Protein AF-A0A1I5KD26-F1 (afdb_monomer)

Secondary structure (DSSP, 8-state):
-HHHHHHHHHHHHHHHHHHHHHHHHHHHHTTTTTS---HHHHHHHHHHHHHHHHHHHHHHHHHT---PPPPPPP-PPP-------------------------

Structure (mmCIF, N/CA/C/O backbone):
data_AF-A0A1I5KD26-F1
#
_entry.id   AF-A0A1I5KD26-F1
#
loop_
_atom_site.group_PDB
_atom_site.id
_atom_site.type_symbol
_atom_site.label_atom_id
_atom_site.label_alt_id
_atom_site.label_comp_id
_atom_site.label_asym_id
_atom_site.label_entity_id
_atom_site.label_seq_id
_atom_site.pdbx_PDB_ins_code
_atom_site.Cartn_x
_atom_site.Cartn_y
_atom_site.Cartn_z
_atom_site.occupancy
_atom_site.B_iso_or_equiv
_atom_site.auth_seq_id
_atom_site.auth_comp_id
_atom_site.auth_asym_id
_atom_site.auth_atom_id
_atom_site.pdbx_PDB_model_num
ATOM 1 N N . MET A 1 1 ? 17.225 1.580 -20.449 1.00 63.53 1 MET A N 1
ATOM 2 C CA . MET A 1 1 ? 17.432 0.853 -19.168 1.00 63.53 1 MET A CA 1
ATOM 3 C C . MET A 1 1 ? 17.036 1.706 -17.969 1.00 63.53 1 MET A C 1
ATOM 5 O O . MET A 1 1 ? 16.331 1.185 -17.117 1.00 63.53 1 MET A O 1
ATOM 9 N N . GLN A 1 2 ? 17.422 2.988 -17.922 1.00 72.81 2 GLN A N 1
ATOM 10 C CA . GLN A 1 2 ? 17.009 3.923 -16.866 1.00 72.81 2 GLN A CA 1
ATOM 11 C C . GLN A 1 2 ? 15.479 4.080 -16.771 1.00 72.81 2 GLN A C 1
ATOM 13 O O . GLN A 1 2 ? 14.929 3.911 -15.691 1.00 72.81 2 GLN A O 1
ATOM 18 N N . ASP A 1 3 ? 14.785 4.232 -17.904 1.00 71.25 3 ASP A N 1
ATOM 19 C CA . ASP A 1 3 ? 13.319 4.407 -17.927 1.00 71.25 3 ASP A CA 1
ATOM 20 C C . ASP A 1 3 ? 12.551 3.240 -17.276 1.00 71.25 3 ASP A C 1
ATOM 22 O O . ASP A 1 3 ? 11.524 3.430 -16.630 1.00 71.25 3 ASP A O 1
ATOM 26 N N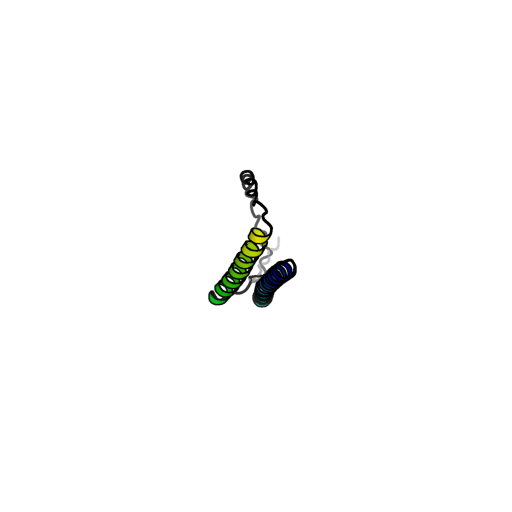 . ASN A 1 4 ? 13.073 2.012 -17.396 1.00 74.06 4 ASN A N 1
ATOM 27 C CA . ASN A 1 4 ? 12.474 0.825 -16.778 1.00 74.06 4 ASN A CA 1
ATOM 28 C C . ASN A 1 4 ? 12.678 0.807 -15.251 1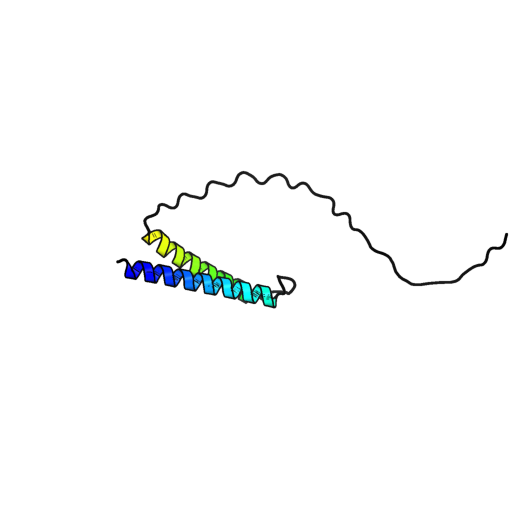.00 74.06 4 ASN A C 1
ATOM 30 O O . ASN A 1 4 ? 11.822 0.344 -14.501 1.00 74.06 4 ASN A O 1
ATOM 34 N N . ARG A 1 5 ? 13.812 1.339 -14.779 1.00 77.25 5 ARG A N 1
ATOM 35 C CA . ARG A 1 5 ? 14.107 1.483 -13.349 1.00 77.25 5 ARG A CA 1
ATOM 36 C C . ARG A 1 5 ? 13.240 2.568 -12.715 1.00 77.25 5 ARG A C 1
ATOM 38 O O . ARG A 1 5 ? 12.718 2.352 -11.624 1.00 77.25 5 ARG A O 1
ATOM 45 N N . ASP A 1 6 ? 13.036 3.679 -13.414 1.00 85.50 6 ASP A N 1
ATOM 46 C CA . ASP A 1 6 ? 12.183 4.774 -12.947 1.00 85.50 6 ASP A CA 1
ATOM 47 C C . ASP A 1 6 ? 10.710 4.333 -12.877 1.00 85.50 6 ASP A C 1
ATOM 49 O O . ASP A 1 6 ? 10.023 4.612 -11.892 1.00 85.50 6 ASP A O 1
ATOM 53 N N . ALA A 1 7 ? 10.246 3.538 -13.849 1.00 88.81 7 ALA A N 1
ATOM 54 C CA . ALA A 1 7 ? 8.915 2.930 -13.817 1.00 88.81 7 ALA A CA 1
ATOM 55 C C . ALA A 1 7 ? 8.734 1.951 -12.639 1.00 88.81 7 ALA A C 1
ATOM 57 O O . ALA A 1 7 ? 7.712 1.991 -11.951 1.00 88.81 7 ALA A O 1
ATOM 58 N N . ALA A 1 8 ? 9.726 1.094 -12.368 1.00 89.19 8 ALA A N 1
ATOM 59 C CA . ALA A 1 8 ? 9.687 0.166 -11.236 1.00 89.19 8 ALA A CA 1
ATOM 60 C C . ALA A 1 8 ? 9.681 0.900 -9.884 1.00 89.19 8 ALA A C 1
ATOM 62 O O . ALA A 1 8 ? 8.932 0.531 -8.978 1.00 89.19 8 ALA A O 1
ATOM 63 N N . PHE A 1 9 ? 10.473 1.969 -9.763 1.00 91.44 9 PHE A N 1
ATOM 64 C CA . PHE A 1 9 ? 10.490 2.824 -8.581 1.00 91.44 9 PHE A CA 1
ATOM 65 C C . PHE A 1 9 ? 9.137 3.511 -8.359 1.00 91.44 9 PHE A C 1
ATOM 67 O O . PHE A 1 9 ? 8.586 3.429 -7.263 1.00 91.44 9 PHE A O 1
ATOM 74 N N . ALA A 1 10 ? 8.552 4.111 -9.399 1.00 94.38 10 ALA A N 1
ATOM 75 C CA . ALA A 1 10 ? 7.233 4.736 -9.316 1.00 94.38 10 ALA A CA 1
ATOM 76 C C . ALA A 1 10 ? 6.134 3.730 -8.922 1.00 94.38 10 ALA A C 1
ATOM 78 O O . ALA A 1 10 ? 5.271 4.038 -8.101 1.00 94.38 10 ALA A O 1
ATOM 79 N N . ALA A 1 11 ? 6.189 2.503 -9.452 1.00 94.75 11 ALA A N 1
ATOM 80 C CA . ALA A 1 11 ? 5.249 1.440 -9.100 1.00 94.75 11 ALA A CA 1
ATOM 81 C C . ALA A 1 11 ? 5.376 0.985 -7.635 1.00 94.75 11 ALA A C 1
ATOM 83 O O . ALA A 1 11 ? 4.371 0.618 -7.015 1.00 94.75 11 ALA A O 1
ATOM 84 N N . TRP A 1 12 ? 6.594 0.995 -7.083 1.00 96.56 12 TRP A N 1
ATOM 85 C CA . TRP A 1 12 ? 6.827 0.753 -5.660 1.00 96.56 12 TRP A CA 1
ATOM 86 C C . TRP A 1 12 ? 6.268 1.891 -4.799 1.00 96.56 12 TRP A C 1
ATOM 88 O O . TRP A 1 12 ? 5.481 1.612 -3.897 1.00 96.56 12 TRP A O 1
ATOM 98 N N . VAL A 1 13 ? 6.590 3.151 -5.115 1.00 97.06 13 VAL A N 1
ATOM 99 C CA . VAL A 1 13 ? 6.075 4.322 -4.380 1.00 97.06 13 VAL A CA 1
ATOM 100 C C . VAL A 1 13 ? 4.545 4.321 -4.357 1.00 97.06 13 VAL A C 1
ATOM 102 O O . VAL A 1 13 ? 3.950 4.450 -3.294 1.00 97.06 13 VAL A O 1
ATOM 105 N N . GLY A 1 14 ? 3.897 4.055 -5.495 1.00 97.88 14 GLY A N 1
ATOM 106 C CA . GLY A 1 14 ? 2.437 3.964 -5.553 1.00 97.88 14 GLY A CA 1
ATOM 107 C C . GLY A 1 14 ? 1.845 2.830 -4.701 1.00 97.88 14 GLY A C 1
ATOM 108 O O . GLY A 1 14 ? 0.759 2.987 -4.144 1.00 97.88 14 GLY A O 1
ATOM 109 N N . ALA A 1 15 ? 2.542 1.694 -4.562 1.00 97.50 15 ALA A N 1
ATOM 110 C CA . ALA A 1 15 ? 2.112 0.624 -3.655 1.00 97.50 15 ALA A CA 1
ATOM 111 C C . ALA A 1 15 ? 2.259 1.021 -2.181 1.00 97.50 15 ALA A C 1
ATOM 113 O O . ALA A 1 15 ? 1.371 0.730 -1.378 1.00 97.50 15 ALA A O 1
ATOM 114 N N . GLU A 1 16 ? 3.359 1.690 -1.831 1.00 98.12 16 GLU A N 1
ATOM 115 C CA . GLU A 1 16 ? 3.608 2.170 -0.472 1.00 98.12 16 GLU A CA 1
ATOM 116 C C . GLU A 1 16 ? 2.580 3.233 -0.062 1.00 98.12 16 GLU A C 1
ATOM 118 O O . GLU A 1 16 ? 1.988 3.133 1.015 1.00 98.12 16 GLU A O 1
ATOM 123 N N . ASP A 1 17 ? 2.268 4.176 -0.954 1.00 98.44 17 ASP A N 1
ATOM 124 C CA . ASP A 1 17 ? 1.227 5.183 -0.736 1.00 98.44 17 ASP A CA 1
ATOM 125 C C . ASP A 1 17 ? -0.148 4.541 -0.523 1.00 98.44 17 ASP A C 1
ATOM 127 O O . ASP A 1 17 ? -0.877 4.917 0.399 1.00 98.44 17 ASP A O 1
ATOM 131 N N . ALA A 1 18 ? -0.502 3.528 -1.320 1.00 98.12 18 ALA A N 1
ATOM 132 C CA . ALA A 1 18 ? -1.764 2.808 -1.162 1.00 98.12 18 ALA A CA 1
ATOM 133 C C . ALA A 1 18 ? -1.850 2.082 0.193 1.00 98.12 18 ALA A C 1
ATOM 135 O O . ALA A 1 18 ? -2.875 2.157 0.881 1.00 98.12 18 ALA A O 1
ATOM 136 N N . ALA A 1 19 ? -0.772 1.409 0.610 1.00 98.06 19 ALA A N 1
ATOM 137 C CA . ALA A 1 19 ? -0.705 0.740 1.905 1.00 98.06 19 ALA A CA 1
ATOM 138 C C . ALA A 1 19 ? -0.803 1.742 3.068 1.00 98.06 19 ALA A C 1
ATOM 140 O O . ALA A 1 19 ? -1.539 1.513 4.036 1.00 98.06 19 ALA A O 1
ATOM 141 N N . GLN A 1 20 ? -0.101 2.872 2.967 1.00 98.19 20 GLN A N 1
ATOM 142 C CA . GLN A 1 20 ? -0.098 3.914 3.987 1.00 98.19 20 GLN A CA 1
ATOM 143 C C . GLN A 1 20 ? -1.448 4.627 4.089 1.00 98.19 20 GLN A C 1
ATOM 145 O O . GLN A 1 20 ? -1.941 4.856 5.196 1.00 98.19 20 GLN A O 1
ATOM 150 N N . ALA A 1 21 ? -2.093 4.914 2.958 1.00 98.31 21 ALA A N 1
ATOM 151 C CA . ALA A 1 21 ? -3.434 5.480 2.926 1.00 98.31 21 ALA A CA 1
ATOM 152 C C . ALA A 1 21 ? -4.450 4.548 3.603 1.00 98.31 21 ALA A C 1
ATOM 154 O O . ALA A 1 21 ? -5.242 5.004 4.429 1.00 98.31 21 ALA A O 1
ATOM 155 N N . ALA A 1 22 ? -4.393 3.239 3.331 1.00 97.88 22 ALA A N 1
ATOM 156 C CA . ALA A 1 22 ? -5.274 2.260 3.969 1.00 97.88 22 ALA A CA 1
ATOM 157 C C . ALA A 1 22 ? -5.090 2.217 5.499 1.00 97.88 22 ALA A C 1
ATOM 159 O O . ALA A 1 22 ? -6.072 2.198 6.245 1.00 97.88 22 ALA A O 1
ATOM 160 N N . ILE A 1 23 ? -3.845 2.280 5.983 1.00 97.44 23 ILE A N 1
ATOM 161 C CA . ILE A 1 23 ? -3.544 2.371 7.421 1.00 97.44 23 ILE A CA 1
ATOM 162 C C . ILE A 1 23 ? -4.067 3.673 8.014 1.00 97.44 23 ILE A C 1
ATOM 164 O O . ILE A 1 23 ? -4.659 3.657 9.093 1.00 97.44 23 ILE A O 1
ATOM 168 N N . HIS A 1 24 ? -3.881 4.795 7.319 1.00 98.19 24 HIS A N 1
ATOM 169 C CA . HIS A 1 24 ? -4.375 6.083 7.781 1.00 98.19 24 HIS A CA 1
ATOM 170 C C . HIS A 1 24 ? -5.903 6.073 7.912 1.00 98.19 24 HIS A C 1
ATOM 172 O O . HIS A 1 24 ? -6.436 6.449 8.955 1.00 98.19 24 HIS A O 1
ATOM 178 N N . VAL A 1 25 ? -6.612 5.561 6.903 1.00 97.56 25 VAL A N 1
ATOM 179 C CA . VAL A 1 25 ? -8.074 5.399 6.931 1.00 97.56 25 VAL A CA 1
ATOM 180 C C . VAL A 1 25 ? -8.506 4.502 8.090 1.00 97.56 25 VAL A C 1
ATOM 182 O O . VAL A 1 25 ? -9.409 4.868 8.850 1.00 97.56 25 VAL A O 1
ATOM 185 N N . LEU A 1 26 ? -7.838 3.360 8.283 1.00 97.19 26 LEU A N 1
ATOM 186 C CA . LEU A 1 26 ? -8.127 2.464 9.400 1.00 97.19 26 LEU A CA 1
ATOM 187 C C . LEU A 1 26 ? -7.910 3.163 10.751 1.00 97.19 26 LEU A C 1
ATOM 189 O O . LEU A 1 26 ? -8.751 3.058 11.648 1.00 97.19 26 LEU A O 1
ATOM 193 N N . HIS A 1 27 ? -6.811 3.900 10.903 1.00 96.88 27 HIS A N 1
ATOM 194 C CA . HIS A 1 27 ? -6.497 4.645 12.118 1.00 96.88 27 HIS A CA 1
ATOM 195 C C . HIS A 1 27 ? -7.573 5.690 12.429 1.00 96.88 27 HIS A C 1
ATOM 197 O O . HIS A 1 27 ? -8.062 5.746 13.559 1.00 96.88 27 HIS A O 1
ATOM 203 N N . GLN A 1 28 ? -7.997 6.468 11.428 1.00 97.19 28 GLN A N 1
ATOM 204 C CA . GLN A 1 28 ? -9.049 7.472 11.591 1.00 97.19 28 GLN A CA 1
ATOM 205 C C . GLN A 1 28 ? -10.367 6.831 12.022 1.00 97.19 28 GLN A C 1
ATOM 207 O O . GLN A 1 28 ? -10.955 7.212 13.037 1.00 97.19 28 GLN A O 1
ATOM 212 N N . ARG A 1 29 ? -10.807 5.793 11.306 1.00 96.12 29 ARG A N 1
ATOM 213 C CA . ARG A 1 29 ? -12.082 5.135 11.603 1.00 96.12 29 ARG A CA 1
ATOM 214 C C . ARG A 1 29 ? -12.088 4.475 12.979 1.00 96.12 29 ARG A C 1
ATOM 216 O O . ARG A 1 29 ? -13.089 4.526 13.686 1.00 96.12 29 ARG A O 1
ATOM 223 N N . THR A 1 30 ? -10.972 3.876 13.381 1.00 96.81 30 THR A N 1
ATOM 224 C CA . THR A 1 30 ? -10.857 3.201 14.683 1.00 96.81 30 THR A CA 1
ATOM 225 C C . THR A 1 30 ? -10.578 4.157 15.835 1.00 96.81 30 THR A C 1
ATOM 227 O O . THR A 1 30 ? -10.470 3.713 16.980 1.00 96.81 30 THR A O 1
ATOM 230 N N . ARG A 1 31 ? -10.457 5.464 15.554 1.00 94.94 31 ARG A N 1
ATOM 231 C CA . ARG A 1 31 ? -10.045 6.498 16.511 1.00 94.94 31 ARG A CA 1
ATOM 232 C C . ARG A 1 31 ? -8.734 6.125 17.198 1.00 94.94 31 ARG A C 1
ATOM 234 O O . ARG A 1 31 ? -8.635 6.182 18.426 1.00 94.94 31 ARG A O 1
ATOM 241 N N . GLY A 1 32 ? -7.762 5.688 16.406 1.00 92.31 32 GLY A N 1
ATOM 242 C CA . GLY A 1 32 ? -6.469 5.212 16.879 1.00 92.31 32 GLY A CA 1
ATOM 243 C C . GLY A 1 32 ? -6.537 3.891 17.640 1.00 92.31 32 GLY A C 1
ATOM 244 O O . GLY A 1 32 ? -5.887 3.754 18.670 1.00 92.31 32 GLY A O 1
ATOM 245 N N . GLY A 1 33 ? -7.343 2.934 17.168 1.00 92.00 33 GLY A N 1
ATOM 246 C CA . GLY A 1 33 ? -7.435 1.590 17.756 1.00 92.00 33 GLY A CA 1
ATOM 247 C C . GLY A 1 33 ? -8.383 1.452 18.952 1.00 92.00 33 GLY A C 1
ATOM 248 O O . GLY A 1 33 ? -8.388 0.419 19.614 1.00 92.00 33 GLY A O 1
ATOM 249 N N . ARG A 1 34 ? -9.213 2.463 19.236 1.00 95.31 34 ARG A N 1
ATOM 250 C CA . ARG A 1 34 ? -10.238 2.400 20.296 1.00 95.31 34 ARG A CA 1
ATOM 251 C C . ARG A 1 34 ? -11.466 1.578 19.897 1.00 95.31 34 ARG A C 1
ATOM 253 O O . ARG A 1 34 ? -12.228 1.167 20.767 1.00 95.31 34 ARG A O 1
ATOM 260 N N . MET A 1 35 ? -11.685 1.368 18.600 1.00 94.31 35 MET A N 1
ATOM 261 C CA . MET A 1 35 ? -12.790 0.561 18.073 1.00 94.31 35 MET A CA 1
ATOM 262 C C . MET A 1 35 ? -12.289 -0.766 17.506 1.00 94.31 35 MET A C 1
ATOM 264 O O . MET A 1 35 ? -11.156 -0.858 17.034 1.00 94.31 35 MET A O 1
ATOM 268 N N . LYS A 1 36 ? -13.157 -1.786 17.521 1.00 94.31 36 LYS A N 1
ATOM 269 C CA . LYS A 1 36 ? -12.866 -3.086 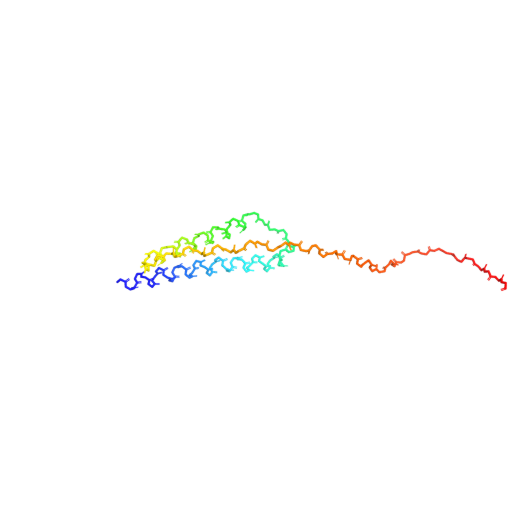16.905 1.00 94.31 36 LYS A CA 1
ATOM 270 C C . LYS A 1 36 ? -12.644 -2.928 15.399 1.00 94.31 36 LYS A C 1
ATOM 272 O O . LYS A 1 36 ? -13.346 -2.160 14.745 1.00 94.31 36 LYS A O 1
ATOM 277 N N . VAL A 1 37 ? -11.688 -3.688 14.875 1.00 94.88 37 VAL A N 1
ATOM 278 C CA . VAL A 1 37 ? -11.358 -3.761 13.447 1.00 94.88 37 VAL A CA 1
ATOM 279 C C . VAL A 1 37 ? -11.870 -5.076 12.885 1.00 94.88 37 VAL A C 1
ATOM 281 O O . VAL A 1 37 ? -11.763 -6.104 13.557 1.00 94.88 37 VAL A O 1
ATOM 284 N N . ALA A 1 38 ? -12.416 -5.055 11.671 1.00 94.38 38 ALA A N 1
ATOM 28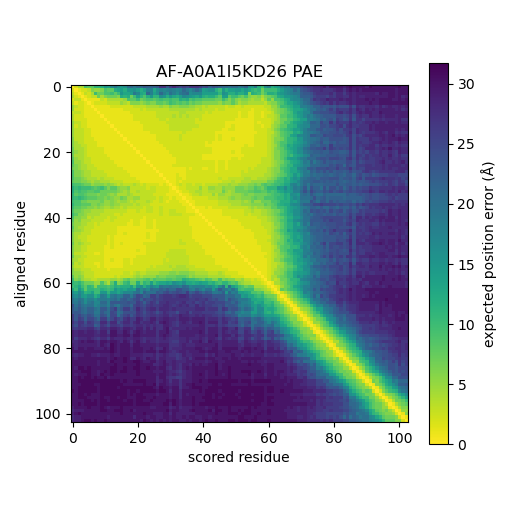5 C CA . ALA A 1 38 ? -12.798 -6.286 11.001 1.00 94.38 38 ALA A CA 1
ATOM 286 C C . ALA A 1 38 ? -11.540 -7.002 10.455 1.00 94.38 38 ALA A C 1
ATOM 288 O O . ALA A 1 38 ? -10.678 -6.347 9.862 1.00 94.38 38 ALA A O 1
ATOM 289 N N . PRO A 1 39 ? -11.406 -8.332 10.630 1.00 95.06 39 PRO A N 1
ATOM 290 C CA . PRO A 1 39 ? -10.225 -9.078 10.183 1.00 95.06 39 PRO A CA 1
ATOM 291 C C . PRO A 1 39 ? -9.874 -8.867 8.705 1.00 95.06 39 PRO A C 1
ATOM 293 O O . PRO A 1 39 ? -8.703 -8.735 8.364 1.00 95.06 39 PRO A O 1
ATOM 296 N N . GLN A 1 40 ? -10.886 -8.730 7.845 1.00 96.12 40 GLN A N 1
ATOM 297 C CA . GLN A 1 40 ? -10.731 -8.523 6.402 1.00 96.12 40 GLN A CA 1
ATOM 298 C C . GLN A 1 40 ? -9.936 -7.252 6.070 1.00 96.12 40 GLN A C 1
ATOM 300 O O . GLN A 1 40 ? -9.247 -7.180 5.058 1.00 96.12 40 GLN A O 1
ATOM 305 N N . GLU A 1 41 ? -10.008 -6.241 6.929 1.00 94.50 41 GLU A N 1
ATOM 306 C CA . GLU A 1 41 ? -9.354 -4.947 6.721 1.00 94.50 41 GLU A CA 1
ATOM 307 C C . GLU A 1 41 ? -7.880 -5.012 7.102 1.00 94.50 41 GLU A C 1
ATOM 309 O O . GLU A 1 41 ? -7.027 -4.436 6.429 1.00 94.50 41 GLU A O 1
ATOM 314 N N . ILE A 1 42 ? -7.578 -5.780 8.151 1.00 96.25 42 ILE A N 1
ATOM 315 C CA . ILE A 1 42 ? -6.206 -6.129 8.512 1.00 96.25 42 ILE A CA 1
ATOM 316 C C . ILE A 1 42 ? -5.577 -6.965 7.394 1.00 96.25 42 ILE A C 1
ATOM 318 O O . ILE A 1 42 ? -4.461 -6.670 6.972 1.00 96.25 42 ILE A O 1
ATOM 322 N N . GLU A 1 43 ? -6.298 -7.957 6.866 1.00 97.94 43 GLU A N 1
ATOM 323 C CA . GLU A 1 43 ? -5.840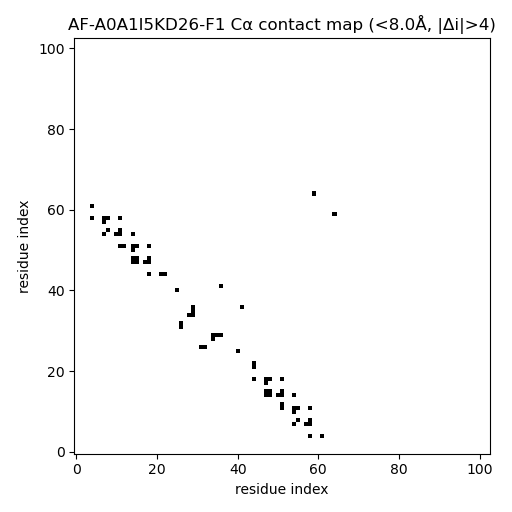 -8.778 5.738 1.00 97.94 43 GLU A CA 1
ATOM 324 C C . GLU A 1 43 ? -5.605 -7.950 4.468 1.00 97.94 43 GLU A C 1
ATOM 326 O O . GLU A 1 43 ? -4.603 -8.147 3.777 1.00 97.94 43 GLU A O 1
ATOM 331 N N . GLN A 1 44 ? -6.487 -6.994 4.164 1.00 97.75 44 GLN A N 1
ATOM 332 C CA . GLN A 1 44 ? -6.319 -6.091 3.028 1.00 97.75 44 GLN A CA 1
ATOM 333 C C . GLN A 1 44 ? -5.055 -5.236 3.176 1.00 97.75 44 GLN A C 1
ATOM 335 O O . GLN A 1 44 ? -4.262 -5.150 2.238 1.00 97.75 44 GLN A O 1
ATOM 340 N N . ILE A 1 45 ? -4.833 -4.640 4.350 1.00 97.81 45 ILE A N 1
ATOM 341 C CA . ILE A 1 45 ? -3.619 -3.862 4.627 1.00 97.81 45 ILE A CA 1
ATOM 342 C C . ILE A 1 45 ? -2.376 -4.750 4.533 1.00 97.81 45 ILE A C 1
ATOM 344 O O . ILE A 1 45 ? -1.385 -4.346 3.927 1.00 97.81 45 ILE A O 1
ATOM 348 N N . ALA A 1 46 ? -2.426 -5.969 5.072 1.00 98.00 46 ALA A N 1
ATOM 349 C CA . ALA A 1 46 ? -1.322 -6.920 4.984 1.00 98.00 46 ALA A CA 1
ATOM 350 C C . ALA A 1 46 ? -0.991 -7.277 3.527 1.00 98.00 46 ALA A C 1
ATOM 352 O O . ALA A 1 46 ? 0.181 -7.344 3.157 1.00 98.00 46 ALA A O 1
ATOM 353 N N . ARG A 1 47 ? -2.010 -7.442 2.674 1.00 98.25 47 ARG A N 1
ATOM 354 C CA . ARG A 1 47 ? -1.823 -7.675 1.237 1.00 98.25 47 ARG A CA 1
ATOM 355 C C . ARG A 1 47 ? -1.149 -6.488 0.549 1.00 98.25 47 ARG A C 1
ATOM 357 O O . ARG A 1 47 ? -0.187 -6.702 -0.180 1.00 98.25 47 ARG A O 1
ATOM 364 N N . LEU A 1 48 ? -1.614 -5.264 0.809 1.00 97.94 48 LEU A N 1
ATOM 365 C CA . LEU A 1 48 ? -1.025 -4.044 0.242 1.00 97.94 48 LEU A CA 1
ATOM 366 C C . LEU A 1 48 ? 0.435 -3.868 0.674 1.00 97.94 48 LEU A C 1
ATOM 368 O O . LEU A 1 48 ? 1.298 -3.575 -0.149 1.00 97.94 48 LEU A O 1
ATOM 372 N N . ARG A 1 49 ? 0.735 -4.120 1.953 1.00 97.94 49 ARG A N 1
ATOM 373 C CA . ARG A 1 49 ? 2.109 -4.098 2.471 1.00 97.94 49 ARG A CA 1
ATOM 374 C C . ARG A 1 49 ? 2.986 -5.138 1.787 1.00 97.94 49 ARG A C 1
ATOM 376 O O . ARG A 1 49 ? 4.070 -4.808 1.321 1.00 97.94 49 ARG A O 1
ATOM 383 N N . LYS A 1 50 ? 2.487 -6.367 1.629 1.00 97.69 50 LYS A N 1
ATOM 384 C CA . LYS A 1 50 ? 3.232 -7.422 0.939 1.00 97.69 50 LYS A CA 1
ATOM 385 C C . LYS A 1 50 ? 3.505 -7.077 -0.527 1.00 97.69 50 LYS A C 1
ATOM 387 O O . LYS A 1 50 ? 4.572 -7.401 -1.042 1.00 97.69 50 LYS A O 1
ATOM 392 N N . GLU A 1 51 ? 2.556 -6.440 -1.203 1.00 97.06 51 GLU A N 1
ATOM 393 C CA . GLU A 1 51 ? 2.723 -5.967 -2.577 1.00 97.06 51 GLU A CA 1
ATOM 394 C C . GLU A 1 51 ? 3.806 -4.883 -2.679 1.00 97.06 51 GLU A C 1
ATOM 396 O O . GLU A 1 51 ? 4.670 -4.969 -3.556 1.00 97.06 51 GLU A O 1
ATOM 401 N N . ALA A 1 52 ? 3.811 -3.915 -1.756 1.00 97.06 52 ALA A N 1
ATOM 402 C CA . ALA A 1 52 ? 4.865 -2.909 -1.661 1.00 97.06 52 ALA A CA 1
ATOM 403 C C . ALA A 1 52 ? 6.241 -3.555 -1.421 1.00 97.06 52 ALA A C 1
ATOM 405 O O . ALA A 1 52 ? 7.186 -3.240 -2.143 1.00 97.06 52 ALA A O 1
ATOM 406 N N . ASP A 1 53 ? 6.342 -4.529 -0.510 1.00 95.44 53 ASP A N 1
ATOM 407 C CA . ASP A 1 53 ? 7.588 -5.258 -0.233 1.00 95.44 53 ASP A CA 1
ATOM 408 C C . ASP A 1 53 ? 8.117 -6.009 -1.464 1.00 95.44 53 ASP A C 1
ATOM 410 O O . ASP A 1 53 ? 9.315 -6.000 -1.747 1.00 95.44 53 ASP A O 1
ATOM 414 N N . VAL A 1 54 ? 7.234 -6.671 -2.220 1.00 94.19 54 VAL A N 1
ATOM 415 C CA . VAL A 1 54 ? 7.618 -7.396 -3.443 1.00 94.19 54 VAL A CA 1
ATOM 416 C C . VAL A 1 54 ? 8.156 -6.429 -4.496 1.00 94.19 54 VAL A C 1
ATOM 418 O O . VAL A 1 54 ? 9.176 -6.709 -5.129 1.00 94.19 54 VAL A O 1
ATOM 421 N N . ARG A 1 55 ? 7.508 -5.273 -4.670 1.00 93.88 55 ARG A N 1
ATOM 422 C CA . ARG A 1 55 ? 7.972 -4.239 -5.605 1.00 93.88 55 ARG A CA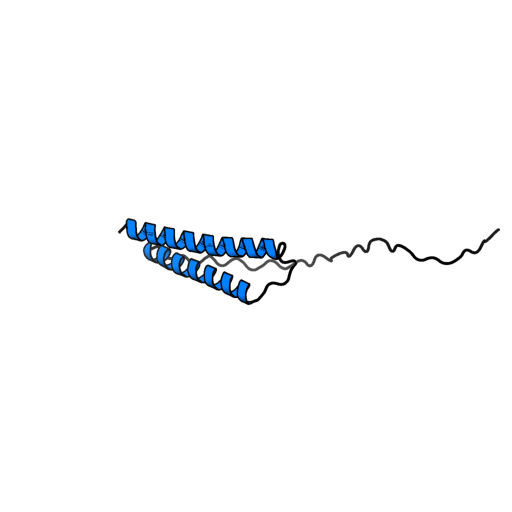 1
ATOM 423 C C . ARG A 1 55 ? 9.279 -3.607 -5.143 1.00 93.88 55 ARG A C 1
ATOM 425 O O . ARG A 1 55 ? 10.167 -3.401 -5.966 1.00 93.88 55 ARG A O 1
ATOM 432 N N . PHE A 1 56 ? 9.436 -3.384 -3.841 1.00 92.56 56 PHE A N 1
ATOM 433 C CA . PHE A 1 56 ? 10.691 -2.921 -3.262 1.00 92.56 56 PHE A CA 1
ATOM 434 C C . PHE A 1 56 ? 11.831 -3.899 -3.550 1.00 92.56 56 PHE A C 1
ATOM 436 O O . PHE A 1 56 ? 12.881 -3.488 -4.034 1.00 92.56 56 PHE A O 1
ATOM 443 N N . ALA A 1 57 ? 11.616 -5.199 -3.332 1.00 89.25 57 ALA A N 1
ATOM 444 C CA . ALA A 1 57 ? 12.615 -6.226 -3.609 1.00 89.25 57 ALA A CA 1
ATOM 445 C C . ALA A 1 57 ? 13.024 -6.257 -5.092 1.00 89.25 57 ALA A C 1
ATOM 447 O O . ALA A 1 57 ? 14.201 -6.441 -5.397 1.00 89.25 57 ALA A O 1
ATOM 448 N N . ALA A 1 58 ? 12.084 -6.025 -6.014 1.00 85.69 58 ALA A N 1
ATOM 449 C CA . ALA A 1 58 ? 12.382 -5.915 -7.441 1.00 85.69 58 ALA A CA 1
ATOM 450 C C . ALA A 1 58 ? 13.250 -4.682 -7.762 1.00 85.69 58 ALA A C 1
ATOM 452 O O . ALA A 1 58 ? 14.226 -4.793 -8.504 1.00 85.69 58 ALA A O 1
ATOM 453 N N . VAL A 1 59 ? 12.943 -3.525 -7.163 1.00 87.88 59 VAL A N 1
ATOM 454 C CA . VAL A 1 59 ? 13.753 -2.300 -7.294 1.00 87.88 59 VAL A CA 1
ATOM 455 C C . VAL A 1 59 ? 15.146 -2.497 -6.687 1.00 87.88 59 VAL A C 1
ATOM 457 O O . VAL A 1 59 ? 16.145 -2.117 -7.296 1.00 87.88 59 VAL A O 1
ATOM 460 N N . TRP A 1 60 ? 15.230 -3.133 -5.519 1.00 82.56 60 TRP A N 1
ATOM 461 C CA . TRP A 1 60 ? 16.485 -3.398 -4.818 1.00 82.56 60 TRP A CA 1
ATOM 462 C C . TRP A 1 60 ? 17.375 -4.392 -5.571 1.00 82.56 60 TRP A C 1
ATOM 464 O O . TRP A 1 60 ? 18.565 -4.143 -5.758 1.00 82.56 60 TRP A O 1
ATOM 474 N N . GLY A 1 61 ? 16.795 -5.484 -6.076 1.00 74.50 61 GLY A N 1
ATOM 475 C CA . GLY A 1 61 ? 17.497 -6.456 -6.915 1.00 74.50 61 GLY A CA 1
ATOM 476 C C . GLY A 1 61 ? 18.034 -5.835 -8.207 1.00 74.50 61 GLY A C 1
ATOM 477 O O . GLY A 1 61 ? 19.137 -6.163 -8.635 1.00 74.50 61 GLY A O 1
ATOM 478 N N . ALA A 1 62 ? 17.307 -4.874 -8.785 1.00 68.62 62 ALA A N 1
ATOM 479 C CA . ALA A 1 62 ? 17.754 -4.114 -9.952 1.00 68.62 62 ALA A CA 1
ATOM 480 C C . ALA A 1 62 ? 18.868 -3.092 -9.642 1.00 68.62 62 ALA A C 1
ATOM 482 O O . ALA A 1 62 ? 19.574 -2.665 -10.557 1.00 68.62 62 ALA A O 1
ATOM 483 N N . LEU A 1 63 ? 19.048 -2.693 -8.377 1.00 63.59 63 LEU A N 1
ATOM 484 C CA . LEU A 1 63 ? 20.134 -1.803 -7.952 1.00 63.59 63 LEU A CA 1
ATOM 485 C C . LEU A 1 63 ? 21.493 -2.513 -7.848 1.00 63.59 63 LEU A C 1
ATOM 487 O O . LEU A 1 63 ? 22.513 -1.831 -7.799 1.00 63.59 63 LEU A O 1
ATOM 491 N N . GLY A 1 64 ? 21.522 -3.851 -7.802 1.00 59.50 64 GLY A N 1
ATOM 492 C CA . GLY A 1 64 ? 22.755 -4.626 -7.621 1.00 59.50 64 GLY A CA 1
ATOM 493 C C . GLY A 1 64 ? 23.385 -4.489 -6.228 1.00 59.50 64 GLY A C 1
ATOM 494 O O . GLY A 1 64 ? 24.511 -4.933 -6.017 1.00 59.50 64 GLY A O 1
ATOM 495 N N . THR A 1 65 ? 22.680 -3.879 -5.272 1.00 57.16 65 THR A N 1
ATOM 496 C CA . THR A 1 65 ? 23.177 -3.683 -3.910 1.00 57.16 65 THR A CA 1
ATOM 497 C C . THR A 1 65 ? 23.053 -4.989 -3.131 1.00 57.16 65 THR A C 1
ATOM 499 O O . THR A 1 65 ? 21.945 -5.467 -2.870 1.00 57.16 65 THR A O 1
ATOM 502 N N . THR A 1 66 ? 24.180 -5.564 -2.711 1.00 54.50 66 THR A N 1
ATOM 503 C CA . THR A 1 66 ? 24.186 -6.631 -1.709 1.00 54.50 66 THR A CA 1
ATOM 504 C C . THR A 1 66 ? 23.547 -6.085 -0.434 1.00 54.50 66 THR A C 1
ATOM 506 O O . THR A 1 66 ? 24.064 -5.161 0.191 1.00 54.50 66 THR A O 1
ATOM 509 N N . ALA A 1 67 ? 22.373 -6.605 -0.073 1.00 57.19 67 ALA A N 1
ATOM 510 C CA . ALA A 1 67 ? 21.730 -6.256 1.184 1.00 57.19 67 ALA A CA 1
ATOM 511 C C . ALA A 1 67 ? 22.646 -6.717 2.326 1.00 57.19 67 ALA A C 1
ATOM 513 O O . ALA A 1 67 ? 22.744 -7.912 2.601 1.00 57.19 67 ALA A O 1
ATOM 514 N N . SER A 1 68 ? 23.354 -5.782 2.959 1.00 55.66 68 SER A N 1
ATOM 515 C CA . SER A 1 68 ? 24.019 -6.061 4.227 1.00 55.66 68 SER A CA 1
ATOM 516 C C . SER A 1 68 ? 22.910 -6.345 5.234 1.00 55.66 68 SER A C 1
ATOM 518 O O . SER A 1 68 ? 22.016 -5.513 5.410 1.00 55.66 68 SER A O 1
ATOM 520 N N . ALA A 1 69 ? 22.903 -7.543 5.821 1.00 60.53 69 ALA A N 1
ATOM 521 C CA . ALA A 1 69 ? 21.915 -7.891 6.833 1.00 60.53 69 ALA A CA 1
ATOM 522 C C . ALA A 1 69 ? 21.952 -6.832 7.950 1.00 60.53 69 ALA A C 1
ATOM 524 O O . ALA A 1 69 ? 23.050 -6.406 8.325 1.00 60.53 69 ALA A O 1
ATOM 525 N N . PRO A 1 70 ? 20.793 -6.376 8.460 1.00 58.84 70 PRO A N 1
ATOM 526 C CA . PRO A 1 70 ? 20.777 -5.437 9.568 1.00 58.84 70 PRO A CA 1
ATOM 527 C C . PRO A 1 70 ? 21.530 -6.062 10.742 1.00 58.84 70 PRO A C 1
ATOM 529 O O . PRO A 1 70 ? 21.246 -7.191 11.145 1.00 58.84 70 PRO A O 1
ATOM 532 N N . GLU A 1 71 ? 22.527 -5.334 11.240 1.00 61.81 71 GLU A N 1
ATOM 533 C CA . GLU A 1 71 ? 23.307 -5.704 12.413 1.00 61.81 71 GLU A CA 1
ATOM 534 C C . GLU A 1 71 ? 22.342 -5.995 13.570 1.00 61.81 71 GLU A C 1
ATOM 536 O O . GLU A 1 71 ? 21.420 -5.216 13.834 1.00 61.81 71 GLU A O 1
ATOM 541 N N . ALA A 1 72 ? 22.481 -7.171 14.186 1.00 60.69 72 ALA A N 1
ATOM 542 C CA . ALA A 1 72 ? 21.555 -7.641 15.205 1.00 60.69 72 ALA A CA 1
ATOM 543 C C . ALA A 1 72 ? 21.469 -6.613 16.344 1.00 60.69 72 ALA A C 1
ATOM 545 O O . ALA A 1 72 ? 22.476 -6.287 16.971 1.00 60.69 72 ALA A O 1
ATOM 546 N N . LEU A 1 73 ? 20.261 -6.100 16.600 1.00 67.25 73 LEU A N 1
ATOM 547 C CA . LEU A 1 73 ? 19.997 -5.221 17.738 1.00 67.25 73 LEU A CA 1
ATOM 548 C C . LEU A 1 73 ? 20.450 -5.925 19.030 1.00 67.25 73 LEU A C 1
ATOM 550 O O . LEU A 1 73 ? 20.037 -7.067 19.257 1.00 67.25 73 LEU A O 1
ATOM 554 N N . PRO A 1 74 ? 21.275 -5.277 19.876 1.00 66.25 74 PRO A N 1
ATOM 555 C CA . PRO A 1 74 ? 21.675 -5.857 21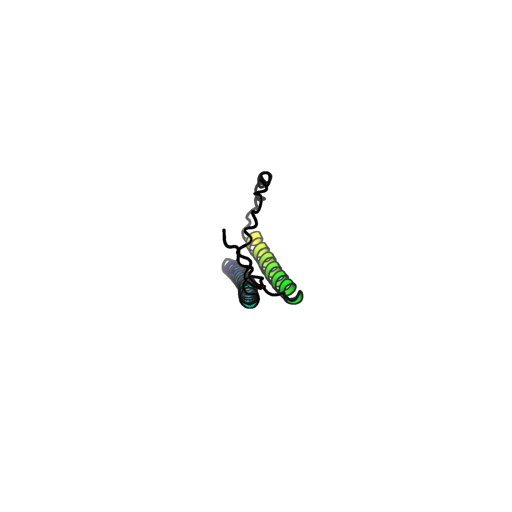.147 1.00 66.25 74 PRO A CA 1
ATOM 556 C C . PRO A 1 74 ? 20.453 -6.110 22.039 1.00 66.25 74 PRO A C 1
ATOM 558 O O . PRO A 1 74 ? 19.442 -5.407 21.967 1.00 66.25 74 PRO A O 1
ATOM 561 N N . GLU A 1 75 ? 20.572 -7.162 22.844 1.00 67.50 75 GLU A N 1
ATOM 562 C CA . GLU A 1 75 ? 19.542 -7.780 23.681 1.00 67.50 75 GLU A CA 1
ATOM 563 C C . GLU A 1 75 ? 18.675 -6.751 24.447 1.00 67.50 75 GLU A C 1
ATOM 565 O O . GLU A 1 75 ? 19.203 -5.767 24.978 1.00 67.50 75 GLU A O 1
ATOM 570 N N . PRO A 1 76 ? 17.339 -6.933 24.517 1.00 66.44 76 PRO A N 1
ATOM 571 C CA . PRO A 1 76 ? 16.460 -5.972 25.173 1.00 66.44 76 PRO A CA 1
ATOM 572 C C . PRO A 1 76 ? 16.798 -5.837 26.664 1.00 66.44 76 PRO A C 1
ATOM 574 O O . PRO A 1 76 ? 16.799 -6.815 27.409 1.00 66.44 76 PRO A O 1
ATOM 577 N N . LEU A 1 77 ? 17.037 -4.598 27.106 1.00 70.31 77 LEU A N 1
ATOM 578 C CA . LEU A 1 77 ? 17.259 -4.261 28.514 1.00 70.31 77 LEU A CA 1
ATOM 579 C C . LEU A 1 77 ? 16.100 -4.768 29.399 1.00 70.31 77 LEU A C 1
ATOM 581 O O . LEU A 1 77 ? 14.936 -4.705 28.981 1.00 70.31 77 LEU A O 1
ATOM 585 N N . PRO A 1 78 ? 16.380 -5.224 30.636 1.00 63.00 78 PRO A N 1
ATOM 586 C CA . PRO A 1 78 ? 15.361 -5.766 31.524 1.00 63.00 78 PRO A CA 1
ATOM 587 C C . PRO A 1 78 ? 14.281 -4.719 31.815 1.00 63.00 78 PRO A C 1
ATOM 589 O O . PRO A 1 78 ? 14.556 -3.589 32.228 1.00 63.00 78 PRO A O 1
ATOM 592 N N . ARG A 1 79 ? 13.024 -5.113 31.596 1.00 62.16 79 ARG A N 1
ATOM 593 C CA . ARG A 1 79 ? 11.838 -4.308 31.898 1.00 62.16 79 ARG A CA 1
ATOM 594 C C . ARG A 1 79 ? 11.792 -4.043 33.405 1.00 62.16 79 ARG A C 1
ATOM 596 O O . ARG A 1 79 ? 11.394 -4.909 34.174 1.00 62.16 79 ARG A O 1
ATOM 603 N N . VAL A 1 80 ? 12.156 -2.832 33.823 1.00 60.75 80 VAL A N 1
ATOM 604 C CA . VAL A 1 80 ? 11.887 -2.357 35.185 1.00 60.75 80 VAL A CA 1
ATOM 605 C C . VAL A 1 80 ? 10.378 -2.152 35.307 1.00 60.75 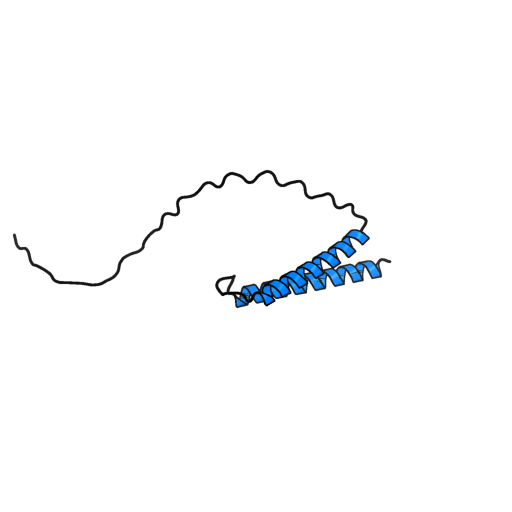80 VAL A C 1
ATOM 607 O O . VAL A 1 80 ? 9.823 -1.202 34.748 1.00 60.75 80 VAL A O 1
ATOM 610 N N . GLU A 1 81 ? 9.700 -3.065 36.001 1.00 56.69 81 GLU A N 1
ATOM 611 C CA . GLU A 1 81 ? 8.298 -2.903 36.378 1.00 56.69 81 GLU A CA 1
ATOM 612 C C . GLU A 1 81 ? 8.159 -1.655 37.252 1.00 56.69 81 GLU A C 1
ATOM 614 O O . GLU A 1 81 ? 8.518 -1.635 38.428 1.00 56.69 81 GLU A O 1
ATOM 619 N N . ARG A 1 82 ? 7.645 -0.570 36.670 1.00 61.78 82 ARG A N 1
ATOM 620 C CA . ARG A 1 82 ? 7.160 0.557 37.463 1.00 61.78 82 ARG A CA 1
ATOM 621 C C . ARG A 1 82 ? 5.808 0.157 38.057 1.00 61.78 82 ARG A C 1
ATOM 623 O O . ARG A 1 82 ? 4.892 -0.122 37.279 1.00 61.78 82 ARG A O 1
ATOM 630 N N . PRO A 1 83 ? 5.639 0.159 39.389 1.00 60.91 83 PRO A N 1
ATOM 631 C CA . PRO A 1 83 ? 4.343 -0.110 39.989 1.00 60.91 83 PRO A CA 1
ATOM 632 C C . PRO A 1 83 ? 3.364 0.990 39.569 1.00 60.91 83 PRO A C 1
ATOM 634 O O . PRO A 1 83 ? 3.557 2.172 39.864 1.00 60.91 83 PRO A O 1
ATOM 637 N N . GLN A 1 84 ? 2.315 0.604 38.842 1.00 62.16 84 GLN A N 1
ATOM 638 C CA . GLN A 1 84 ? 1.228 1.506 38.483 1.00 62.16 84 GLN A CA 1
ATOM 639 C C . GLN A 1 84 ? 0.444 1.833 39.755 1.00 62.16 84 GLN A C 1
ATOM 641 O O . GLN A 1 84 ? -0.397 1.062 40.210 1.00 62.16 84 GLN A O 1
ATOM 646 N N . ARG A 1 85 ? 0.744 2.979 40.369 1.00 59.59 85 ARG A N 1
ATOM 647 C CA . ARG A 1 85 ? -0.048 3.510 41.477 1.00 59.59 85 ARG A CA 1
ATOM 648 C C . ARG A 1 85 ? -1.413 3.928 40.930 1.00 59.59 85 ARG A C 1
ATOM 650 O O . ARG A 1 85 ? -1.553 5.002 40.352 1.00 59.59 85 ARG A O 1
ATOM 657 N N . ILE A 1 86 ? -2.411 3.067 41.110 1.00 62.56 86 ILE A N 1
ATOM 658 C CA . ILE A 1 86 ? -3.817 3.380 40.850 1.00 62.56 86 ILE A CA 1
ATOM 659 C C . ILE A 1 86 ? -4.225 4.486 41.830 1.00 62.56 86 ILE A C 1
ATOM 661 O O . ILE A 1 86 ? -4.355 4.254 43.031 1.00 62.56 86 ILE A O 1
ATOM 665 N N . VAL A 1 87 ? -4.405 5.706 41.329 1.00 54.31 87 VAL A N 1
ATOM 666 C CA . VAL A 1 87 ? -5.055 6.788 42.076 1.00 54.31 87 VAL A CA 1
ATOM 667 C C . VAL A 1 87 ? -6.557 6.640 41.854 1.00 54.31 87 VAL A C 1
ATOM 669 O O . VAL A 1 87 ? -7.080 7.027 40.812 1.00 54.31 87 VAL A O 1
ATOM 672 N N . VAL A 1 88 ? -7.252 6.044 42.824 1.00 51.91 88 VAL A N 1
ATOM 673 C CA . VAL A 1 88 ? -8.720 6.049 42.869 1.00 51.91 88 VAL A CA 1
ATOM 674 C C . VAL A 1 88 ? -9.162 7.438 43.339 1.00 51.91 88 VAL A C 1
ATOM 676 O O . VAL A 1 88 ? -8.988 7.792 44.503 1.00 51.91 88 VAL A O 1
ATOM 679 N N . GLY A 1 89 ? -9.673 8.243 42.403 1.00 44.47 89 GLY A N 1
ATOM 680 C CA . GLY A 1 89 ? -10.364 9.509 42.672 1.00 44.47 89 GLY A CA 1
ATOM 681 C C . GLY A 1 89 ? -11.731 9.308 43.351 1.00 44.47 89 GLY A C 1
ATOM 682 O O . GLY A 1 89 ? -12.175 8.174 43.530 1.00 44.47 89 GLY A O 1
ATOM 683 N N . PRO A 1 90 ? -12.388 10.397 43.784 1.00 50.19 90 PRO A N 1
ATOM 684 C CA . PRO A 1 90 ? -13.197 10.418 44.994 1.00 50.19 90 PRO A CA 1
ATOM 685 C C . PRO A 1 90 ? -14.558 9.740 44.820 1.00 50.19 90 PRO A C 1
ATOM 687 O O . PRO A 1 90 ? -15.257 9.906 43.824 1.00 50.19 90 PRO A O 1
ATOM 690 N N . ARG A 1 91 ? -14.948 8.993 45.852 1.00 49.03 91 ARG A N 1
ATOM 691 C CA . ARG A 1 91 ? -16.256 8.358 45.988 1.00 49.03 91 ARG A CA 1
ATOM 692 C C . ARG A 1 91 ? -17.302 9.438 46.286 1.00 49.03 91 ARG A C 1
ATOM 694 O O . ARG A 1 91 ? -17.397 9.897 47.420 1.00 49.03 91 ARG A O 1
ATOM 701 N N . SER A 1 92 ? -18.081 9.851 45.288 1.00 43.19 92 SER A N 1
ATOM 702 C CA . SER A 1 92 ? -19.249 10.709 45.509 1.00 43.19 92 SER A CA 1
ATOM 703 C C . SER A 1 92 ? -20.525 9.885 45.706 1.00 43.19 92 SER A C 1
ATOM 705 O O . SER A 1 92 ? -20.873 9.064 44.865 1.00 43.19 92 SER A O 1
ATOM 707 N N . ALA A 1 93 ? -21.216 10.228 46.799 1.00 47.72 93 ALA A N 1
ATOM 708 C CA . ALA A 1 93 ? -22.646 10.091 47.095 1.00 47.72 93 ALA A CA 1
ATOM 709 C C . ALA A 1 93 ? -23.230 8.697 47.405 1.00 47.72 93 ALA A C 1
ATOM 711 O O . ALA A 1 93 ? -23.373 7.857 46.527 1.00 47.72 93 ALA A O 1
ATOM 712 N N . GLN A 1 94 ? -23.709 8.515 48.643 1.00 41.53 94 GLN A N 1
ATOM 713 C CA . GLN A 1 94 ? -25.148 8.451 48.969 1.00 41.53 94 GLN A CA 1
ATOM 714 C C . GLN A 1 94 ? -25.335 8.406 50.499 1.00 41.53 94 GLN A C 1
ATOM 716 O O . GLN A 1 94 ? -24.571 7.753 51.204 1.00 41.53 94 GLN A O 1
ATOM 721 N N . GLY A 1 95 ? -26.270 9.213 51.007 1.00 44.41 95 GLY A N 1
ATOM 722 C CA . GLY A 1 95 ? -26.352 9.592 52.417 1.00 44.41 95 GLY A CA 1
ATOM 723 C C . GLY A 1 95 ? -27.151 8.670 53.329 1.00 44.41 95 GLY A C 1
ATOM 724 O O . GLY A 1 95 ? -27.905 7.833 52.858 1.00 44.41 95 GLY A O 1
ATOM 725 N N . GLN A 1 96 ? -27.030 8.914 54.638 1.00 41.53 96 GLN A N 1
ATOM 726 C CA . GLN A 1 96 ? -28.063 8.643 55.640 1.00 41.53 96 GLN A CA 1
ATOM 727 C C . GLN A 1 96 ? -27.717 9.344 56.974 1.00 41.53 96 GLN A C 1
ATOM 729 O O . GLN A 1 96 ? -26.622 9.163 57.487 1.00 41.53 96 GLN A O 1
ATOM 734 N N . ALA A 1 97 ? -28.667 10.153 57.463 1.00 42.28 97 ALA A N 1
ATOM 735 C CA . ALA A 1 97 ? -28.983 10.580 58.841 1.00 42.28 97 ALA A CA 1
ATOM 736 C C . ALA A 1 97 ? -27.884 10.951 59.878 1.00 42.28 97 ALA A C 1
ATOM 738 O O . ALA A 1 97 ? -26.993 10.177 60.207 1.00 42.28 97 ALA A O 1
ATOM 739 N N . LEU A 1 98 ? -28.089 12.123 60.504 1.00 47.34 98 LEU A N 1
ATOM 740 C CA . LEU A 1 98 ? -27.504 12.570 61.783 1.00 47.34 98 LEU A CA 1
ATOM 741 C C . LEU A 1 98 ? -27.711 11.531 62.909 1.00 47.34 98 LEU A C 1
ATOM 743 O O . LEU A 1 98 ? -28.731 10.839 62.920 1.00 47.34 98 LEU A O 1
ATOM 747 N N . PRO A 1 99 ? -26.851 11.544 63.944 1.00 45.78 99 PRO A N 1
ATOM 748 C CA . PRO A 1 99 ? -27.375 12.060 65.207 1.00 45.78 99 PRO A CA 1
ATOM 749 C C . PRO A 1 99 ? -26.488 13.119 65.873 1.00 45.78 99 PRO A C 1
ATOM 751 O O . PRO A 1 99 ? -25.262 13.100 65.825 1.00 45.78 99 PRO A O 1
ATOM 754 N N . SER A 1 100 ? -27.202 14.040 66.514 1.00 45.91 100 SER A N 1
ATOM 755 C CA . SER A 1 100 ? -26.738 15.060 67.445 1.00 45.91 100 SER A CA 1
ATOM 756 C C . SER A 1 100 ? -25.950 14.444 68.607 1.00 45.91 100 SER A C 1
ATOM 758 O O . SER A 1 100 ? -26.425 13.482 69.211 1.00 45.91 100 SER A O 1
ATOM 760 N N . ILE A 1 101 ? -24.803 15.023 68.968 1.00 44.06 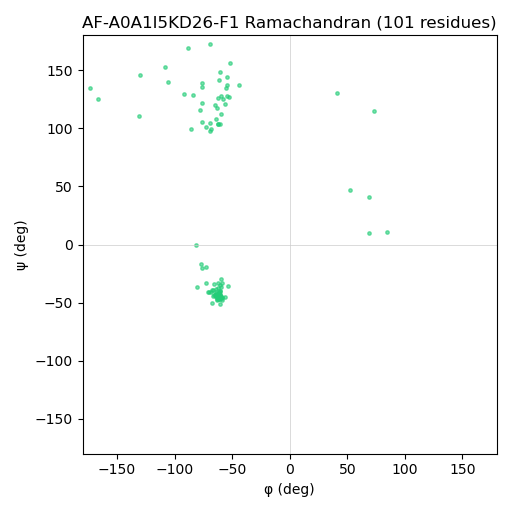101 ILE A N 1
ATOM 761 C CA . ILE A 1 101 ? -24.196 14.834 70.291 1.00 44.06 101 ILE A CA 1
ATOM 762 C C . ILE A 1 101 ? -23.841 16.215 70.834 1.00 44.06 101 ILE A C 1
ATOM 764 O O . ILE A 1 101 ? -22.951 16.893 70.328 1.00 44.06 101 ILE A O 1
ATOM 768 N N . ALA A 1 102 ? -24.590 16.610 71.859 1.00 43.53 102 ALA A N 1
ATOM 769 C CA . ALA A 1 102 ? -24.204 17.622 72.823 1.00 43.53 102 ALA A CA 1
ATOM 770 C C . ALA A 1 102 ? -23.347 16.950 73.898 1.00 43.53 102 ALA A C 1
ATOM 772 O O . ALA A 1 102 ? -23.814 15.954 74.448 1.00 43.53 102 ALA A O 1
ATOM 773 N N . ILE A 1 103 ? -22.165 17.504 74.192 1.00 42.41 103 ILE A N 1
ATOM 774 C CA . ILE A 1 103 ? -21.578 17.644 75.540 1.00 42.41 103 ILE A CA 1
ATOM 775 C C . ILE A 1 103 ? -20.741 18.924 75.525 1.00 42.41 103 ILE A C 1
ATOM 777 O O . ILE A 1 103 ? -19.897 19.045 74.609 1.00 42.41 103 ILE A O 1
#

Solvent-accessible surface area (backbone atoms only — not comparable to full-atom values): 6619 Å² total; per-residue (Å²): 113,66,69,60,51,54,51,42,46,51,56,20,52,54,29,44,51,53,26,50,50,51,51,50,53,51,34,60,76,19,65,72,69,77,43,91,76,62,68,70,58,56,52,51,42,52,50,34,45,53,52,19,51,55,36,43,49,53,46,45,62,73,66,70,63,80,79,73,74,80,76,79,77,76,79,84,77,82,81,78,82,72,83,80,79,81,79,82,75,85,91,79,87,85,88,81,82,86,81,90,80,90,132

pLDDT: mean 77.57, std 20.16, range [41.53, 98.44]

Mean predicted aligned error: 16.2 Å

Nearest PDB structures (foldseek):
  3okq-assembly1_A-2  TM=8.728E-01  e=1.090E+00  Saccharomyces cerevisiae
  5of9-assembly1_B  TM=7.624E-01  e=4.823E+00  Homo sapiens
  5ofa-assembly1_A  TM=7.646E-01  e=6.246E+00  Homo sapiens
  5ofb-assembly1_A  TM=7.624E-01  e=7.109E+00  Homo sapiens

Radius of gyration: 27.97 Å; Cα contacts (8 Å, |Δi|>4): 37; chains: 1; bounding box: 53×27×95 Å

Foldseek 3Di:
DVVVLVVLVVQLVVLVVVLVVLVVVVCVVCVNVVHDDDVVSVVVSVVSVVSSVVSVVVSVVVVVDDPDPPDDDPDDDDDDDDPPPDDDDDDDDDDDDDDDDDD

Sequence (103 aa):
MQDNRDAAFAAWVGAEDAAQAAIHVLHQRTRGGRMKVAPQEIEQIARLRKEADVRFAAVWGALGTTASAPEALPEPLPRVERPQRIVVGPRSAQGQALPSIAI